Protein AF-A0A920UC23-F1 (afdb_monomer_lite)

Radius of gyration: 20.12 Å; chains: 1; bounding box: 48×34×55 Å

Structure (mmCIF, N/CA/C/O backbone):
data_AF-A0A920UC23-F1
#
_entry.id   AF-A0A920UC23-F1
#
loop_
_atom_site.group_PDB
_atom_site.id
_atom_site.type_symbol
_atom_site.label_atom_id
_atom_site.label_alt_id
_atom_site.label_comp_id
_atom_site.label_asym_id
_atom_site.label_entity_id
_atom_site.label_seq_id
_atom_site.pdbx_PDB_ins_code
_atom_site.Cartn_x
_atom_site.Cartn_y
_atom_site.Cartn_z
_atom_site.occupancy
_atom_site.B_iso_or_equiv
_atom_site.auth_seq_id
_atom_site.auth_comp_id
_atom_site.auth_asym_id
_atom_site.auth_atom_id
_atom_site.pdbx_PDB_model_num
ATOM 1 N N . MET A 1 1 ? 2.168 12.197 15.116 1.00 86.19 1 MET A N 1
ATOM 2 C CA . MET A 1 1 ? 1.488 11.265 16.042 1.00 86.19 1 MET A CA 1
ATOM 3 C C . MET A 1 1 ? 2.502 10.877 17.086 1.00 86.19 1 MET A C 1
ATOM 5 O O . MET A 1 1 ? 3.643 10.645 16.710 1.00 86.19 1 MET A O 1
ATOM 9 N N . GLU A 1 2 ? 2.104 10.793 18.349 1.00 92.12 2 GLU A N 1
ATOM 10 C CA . GLU A 1 2 ? 2.997 10.265 19.383 1.00 92.12 2 GLU A CA 1
ATOM 11 C C . GLU A 1 2 ? 3.324 8.783 19.116 1.00 92.12 2 GLU A C 1
ATOM 13 O O . GLU A 1 2 ? 2.508 8.087 18.497 1.00 92.12 2 GLU A O 1
ATOM 18 N N . PRO A 1 3 ? 4.466 8.253 19.597 1.00 92.38 3 PRO A N 1
ATOM 19 C CA . PRO A 1 3 ? 4.867 6.867 19.344 1.00 92.38 3 PRO A CA 1
ATOM 20 C C . PRO A 1 3 ? 3.781 5.834 19.681 1.00 92.38 3 PRO A C 1
ATOM 22 O O . PRO A 1 3 ? 3.501 4.956 18.867 1.00 92.38 3 PRO A O 1
ATOM 25 N N . ALA A 1 4 ? 3.101 5.999 20.820 1.00 94.94 4 ALA A N 1
ATOM 26 C CA . ALA A 1 4 ? 2.008 5.119 21.239 1.00 94.94 4 ALA A CA 1
ATOM 27 C C . ALA A 1 4 ? 0.785 5.193 20.302 1.00 94.94 4 ALA A C 1
ATOM 29 O O . ALA A 1 4 ? 0.153 4.181 20.011 1.00 94.94 4 ALA A O 1
ATOM 30 N N . GLN A 1 5 ? 0.460 6.381 19.777 1.00 92.44 5 GLN A N 1
ATOM 31 C CA . GLN A 1 5 ? -0.635 6.537 18.812 1.00 92.44 5 GLN A CA 1
ATOM 32 C C . GLN A 1 5 ? -0.306 5.856 17.485 1.00 92.44 5 GLN A C 1
ATOM 34 O O . GLN A 1 5 ? -1.178 5.245 16.873 1.00 92.44 5 GLN A O 1
ATOM 39 N N . ARG A 1 6 ? 0.954 5.942 17.046 1.00 91.81 6 ARG A N 1
ATOM 40 C CA . ARG A 1 6 ? 1.425 5.280 15.827 1.00 91.81 6 ARG A CA 1
ATOM 41 C C . ARG A 1 6 ? 1.367 3.761 15.959 1.00 91.81 6 ARG A C 1
ATOM 43 O O . ARG A 1 6 ? 0.920 3.100 15.028 1.00 91.81 6 ARG A O 1
ATOM 50 N N . GLU A 1 7 ? 1.790 3.216 17.095 1.00 93.06 7 GLU A N 1
ATOM 51 C CA . GLU A 1 7 ? 1.714 1.777 17.360 1.00 93.06 7 GLU A CA 1
ATOM 52 C C . GLU A 1 7 ? 0.267 1.274 17.283 1.00 93.06 7 GLU A C 1
ATOM 54 O O . GLU A 1 7 ? -0.020 0.324 16.554 1.00 93.06 7 GLU A O 1
ATOM 59 N N . LEU A 1 8 ? -0.664 1.974 17.938 1.00 94.25 8 LEU A N 1
ATOM 60 C CA . LEU A 1 8 ? -2.089 1.651 17.869 1.00 94.25 8 LEU A CA 1
ATOM 61 C C . LEU A 1 8 ? -2.647 1.795 16.449 1.00 94.25 8 LEU A C 1
ATOM 63 O O . LEU A 1 8 ? -3.381 0.925 15.992 1.00 94.25 8 LEU A O 1
ATOM 67 N N . ALA A 1 9 ? -2.281 2.849 15.721 1.00 92.50 9 ALA A N 1
ATOM 68 C CA . ALA A 1 9 ? -2.722 3.044 14.342 1.00 92.50 9 ALA A CA 1
ATOM 69 C C . ALA A 1 9 ? -2.266 1.897 13.422 1.00 92.50 9 ALA A C 1
ATOM 71 O O . ALA A 1 9 ? -3.051 1.384 12.623 1.00 92.50 9 ALA A O 1
ATOM 72 N N . MET A 1 10 ? -1.022 1.441 13.585 1.00 93.06 10 MET A N 1
ATOM 73 C CA . MET A 1 10 ? -0.494 0.283 12.865 1.00 93.06 10 MET A CA 1
ATOM 74 C C . MET A 1 10 ? -1.172 -1.023 13.295 1.00 93.06 10 MET A C 1
ATOM 76 O O . MET A 1 10 ? -1.447 -1.863 12.442 1.00 93.06 10 MET A O 1
ATOM 80 N N . ALA A 1 11 ? -1.520 -1.179 14.575 1.00 93.88 11 ALA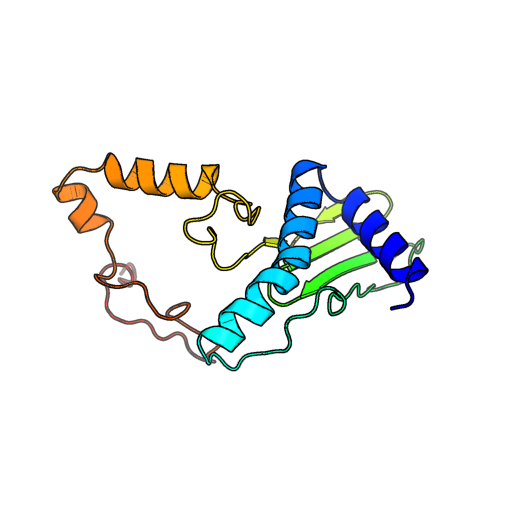 A N 1
ATOM 81 C CA . ALA A 1 11 ? -2.284 -2.330 15.056 1.00 93.88 11 ALA A CA 1
ATOM 82 C C . ALA A 1 11 ? -3.700 -2.384 14.456 1.00 93.88 11 ALA A C 1
ATOM 84 O O . ALA A 1 11 ? -4.170 -3.454 14.072 1.00 93.88 11 ALA A O 1
ATOM 85 N N . VAL A 1 12 ? -4.367 -1.235 14.310 1.00 90.94 12 VAL A N 1
ATOM 86 C CA . VAL A 1 12 ? -5.667 -1.168 13.627 1.00 90.94 12 VAL A CA 1
ATOM 87 C C . VAL A 1 12 ? -5.520 -1.474 12.133 1.00 90.94 12 VAL A C 1
ATOM 89 O O . VAL A 1 12 ? -6.357 -2.162 11.557 1.00 90.94 12 VAL A O 1
ATOM 92 N N . LEU A 1 13 ? -4.442 -1.021 11.487 1.00 91.12 13 LEU A N 1
ATOM 93 C CA . LEU A 1 13 ? -4.166 -1.397 10.100 1.00 91.12 13 LEU A CA 1
ATOM 94 C C . LEU A 1 13 ? -3.958 -2.912 9.958 1.00 91.12 13 LEU A C 1
ATOM 96 O O . LEU A 1 13 ? -4.484 -3.516 9.026 1.00 91.12 13 LEU A O 1
ATOM 100 N N . ALA A 1 14 ? -3.219 -3.521 10.888 1.00 93.56 14 ALA A N 1
ATOM 101 C CA . ALA A 1 14 ? -2.964 -4.956 10.911 1.00 93.56 14 ALA A CA 1
ATOM 102 C C . ALA A 1 14 ? -4.250 -5.773 11.092 1.00 93.56 14 ALA A C 1
ATOM 104 O O . ALA A 1 14 ? -4.399 -6.804 10.449 1.00 93.56 14 ALA A O 1
ATOM 105 N N . SER A 1 15 ? -5.207 -5.310 11.904 1.00 91.75 15 SER A N 1
ATOM 106 C CA . SER A 1 15 ? -6.453 -6.053 12.146 1.00 91.75 15 SER A CA 1
ATOM 107 C C . SER A 1 15 ? -7.365 -6.147 10.918 1.00 91.75 15 SER A C 1
ATOM 109 O O . SER A 1 15 ? -8.158 -7.081 10.811 1.00 91.75 15 SER A O 1
ATOM 111 N N . GLY A 1 16 ? -7.248 -5.202 9.982 1.00 89.31 16 GLY A N 1
ATOM 112 C CA . GLY A 1 16 ? -7.988 -5.203 8.720 1.00 89.31 16 GLY A CA 1
ATOM 113 C C . GLY A 1 16 ? -7.251 -5.859 7.547 1.00 89.31 16 GLY A C 1
ATOM 114 O O . GLY A 1 16 ? -7.789 -5.906 6.442 1.00 89.31 16 GLY A O 1
ATOM 115 N N . LEU A 1 17 ? -6.020 -6.334 7.745 1.00 91.25 17 LEU A N 1
ATOM 116 C CA . LEU A 1 17 ? -5.156 -6.862 6.692 1.00 91.25 17 LEU A CA 1
ATOM 117 C C . LEU A 1 17 ? -4.721 -8.297 6.998 1.00 91.25 17 LEU A C 1
ATOM 119 O O . LEU A 1 17 ? -4.601 -8.711 8.141 1.00 91.25 17 LEU A O 1
ATOM 123 N N . THR A 1 18 ? -4.415 -9.061 5.951 1.00 92.75 18 THR A N 1
ATOM 124 C CA . THR A 1 18 ? -3.631 -10.296 6.119 1.00 92.75 18 THR A CA 1
ATOM 125 C C . THR A 1 18 ? -2.189 -9.951 6.493 1.00 92.75 18 THR A C 1
ATOM 127 O O . THR A 1 18 ? -1.697 -8.895 6.078 1.00 92.75 18 THR A O 1
ATOM 130 N N . ASP A 1 19 ? -1.474 -10.871 7.146 1.00 92.88 19 ASP A N 1
ATOM 131 C CA . ASP A 1 19 ? -0.044 -10.720 7.465 1.00 92.88 19 ASP A CA 1
ATOM 132 C C . ASP A 1 19 ? 0.774 -10.300 6.239 1.00 92.88 19 ASP A C 1
ATOM 134 O O . ASP A 1 19 ? 1.577 -9.369 6.292 1.00 92.88 19 ASP A O 1
ATOM 138 N N . LYS A 1 20 ? 0.501 -10.927 5.086 1.00 89.19 20 LYS A N 1
ATOM 139 C CA . LYS A 1 20 ? 1.164 -10.606 3.817 1.00 89.19 20 LYS A CA 1
ATOM 140 C C . LYS A 1 20 ? 0.939 -9.148 3.415 1.00 89.19 20 LYS A C 1
ATOM 142 O O . LYS A 1 20 ? 1.897 -8.450 3.097 1.00 89.19 20 LYS A O 1
ATOM 147 N N . SER A 1 21 ? -0.309 -8.683 3.418 1.00 88.69 21 SER A N 1
ATOM 148 C CA . SER A 1 21 ? -0.639 -7.302 3.036 1.00 88.69 21 SER A CA 1
ATOM 149 C C . SER A 1 21 ? -0.160 -6.268 4.056 1.00 88.69 21 SER A C 1
ATOM 151 O O . SER A 1 21 ? 0.214 -5.164 3.666 1.00 88.69 21 SER A O 1
ATOM 153 N N . TYR A 1 22 ? -0.136 -6.615 5.342 1.00 92.75 22 TYR A N 1
ATOM 154 C CA . TYR A 1 22 ? 0.373 -5.737 6.390 1.00 92.75 22 TYR A CA 1
ATOM 155 C C . TYR A 1 22 ? 1.892 -5.561 6.286 1.00 92.75 22 TYR A C 1
ATOM 157 O O . TYR A 1 22 ? 2.386 -4.434 6.277 1.00 92.75 22 TYR A O 1
ATOM 165 N N . GLU A 1 23 ? 2.635 -6.653 6.089 1.00 90.31 23 GLU A N 1
ATOM 166 C CA . GLU A 1 23 ? 4.077 -6.587 5.838 1.00 90.31 23 GLU A CA 1
ATOM 167 C C . GLU A 1 23 ? 4.400 -5.838 4.539 1.00 90.31 23 GLU A C 1
ATOM 169 O O . GLU A 1 23 ? 5.370 -5.083 4.483 1.00 90.31 23 GLU A O 1
ATOM 174 N N . GLN A 1 24 ? 3.565 -5.966 3.501 1.00 86.75 24 GLN A N 1
ATOM 175 C CA . GLN A 1 24 ? 3.697 -5.140 2.298 1.00 86.75 24 GLN A CA 1
ATOM 176 C C . GLN A 1 24 ? 3.522 -3.646 2.601 1.00 86.75 24 GLN A C 1
ATOM 178 O O . GLN A 1 24 ? 4.350 -2.851 2.158 1.00 86.75 24 GLN A O 1
ATOM 183 N N . ALA A 1 25 ? 2.500 -3.261 3.371 1.00 89.94 25 ALA A N 1
ATOM 184 C CA . ALA A 1 25 ? 2.285 -1.869 3.763 1.00 89.94 25 ALA A CA 1
ATOM 185 C C . ALA A 1 25 ? 3.473 -1.312 4.565 1.00 89.94 25 ALA A C 1
ATOM 187 O O . ALA A 1 25 ? 3.976 -0.237 4.240 1.00 89.94 25 ALA A O 1
ATOM 188 N N . LYS A 1 26 ? 3.974 -2.064 5.556 1.00 90.12 26 LYS A N 1
ATOM 189 C CA . LYS A 1 26 ? 5.158 -1.688 6.345 1.00 90.12 26 LYS A CA 1
ATOM 190 C C . LYS A 1 26 ? 6.387 -1.484 5.475 1.00 90.12 26 LYS A C 1
ATOM 192 O O . LYS A 1 26 ? 7.027 -0.447 5.573 1.00 90.12 26 LYS A O 1
ATOM 197 N N . ARG A 1 27 ? 6.675 -2.426 4.575 1.00 87.00 27 ARG A N 1
ATOM 198 C CA . ARG A 1 27 ? 7.818 -2.310 3.662 1.00 87.00 27 ARG A CA 1
ATOM 199 C C . ARG A 1 27 ? 7.718 -1.080 2.771 1.00 87.00 27 ARG A C 1
ATOM 201 O O . ARG A 1 27 ? 8.738 -0.467 2.504 1.00 87.00 27 ARG A O 1
ATOM 208 N N . ILE A 1 28 ? 6.518 -0.712 2.315 1.00 86.56 28 ILE A N 1
ATOM 209 C CA . ILE A 1 28 ? 6.303 0.508 1.521 1.00 86.56 28 ILE A CA 1
ATOM 210 C C . ILE A 1 28 ? 6.566 1.760 2.362 1.00 86.56 28 ILE A C 1
ATOM 212 O O . ILE A 1 28 ? 7.246 2.665 1.889 1.00 86.56 28 ILE A O 1
ATOM 216 N N . ILE A 1 29 ? 6.079 1.791 3.606 1.00 89.44 29 ILE A N 1
ATOM 217 C CA . ILE A 1 29 ? 6.352 2.881 4.552 1.00 89.44 29 ILE A CA 1
ATOM 218 C C . ILE A 1 29 ? 7.858 2.997 4.811 1.00 89.44 29 ILE A C 1
ATOM 220 O O . ILE A 1 29 ? 8.420 4.078 4.701 1.00 89.44 29 ILE A O 1
ATOM 224 N N . GLU A 1 30 ? 8.532 1.888 5.112 1.00 88.19 30 GLU A N 1
ATOM 225 C CA . GLU A 1 30 ? 9.977 1.843 5.369 1.00 88.19 30 GLU A CA 1
ATOM 226 C C . GLU A 1 30 ? 10.804 2.233 4.138 1.00 88.19 30 GLU A C 1
ATOM 228 O O . GLU A 1 30 ? 11.908 2.765 4.273 1.00 88.19 30 GLU A O 1
ATOM 233 N N . HIS A 1 31 ? 10.267 2.017 2.935 1.00 85.00 31 HIS A N 1
ATOM 234 C CA . HIS A 1 31 ? 10.943 2.322 1.680 1.00 85.00 31 HIS A CA 1
ATOM 235 C C . HIS A 1 31 ? 11.238 3.817 1.502 1.00 85.00 31 HIS A C 1
ATOM 237 O O . HIS A 1 31 ? 12.191 4.167 0.810 1.00 85.00 31 HIS A O 1
ATOM 243 N N . GLU A 1 32 ? 10.507 4.705 2.181 1.00 86.38 32 GLU A N 1
ATOM 244 C CA . GLU A 1 32 ? 10.795 6.147 2.192 1.00 86.38 32 GLU A CA 1
ATOM 245 C C . GLU A 1 32 ? 12.238 6.442 2.646 1.00 86.38 32 GLU A C 1
ATOM 247 O O . GLU A 1 32 ? 12.878 7.345 2.106 1.00 86.38 32 GLU A O 1
ATOM 252 N N . ASN A 1 33 ? 12.785 5.640 3.575 1.00 86.75 33 ASN A N 1
ATOM 253 C CA . ASN A 1 33 ? 14.163 5.775 4.069 1.00 86.75 33 ASN A CA 1
ATOM 254 C C . ASN A 1 33 ? 15.220 5.400 3.023 1.00 86.75 33 ASN A C 1
ATOM 256 O O . ASN A 1 33 ? 16.374 5.803 3.143 1.00 86.75 33 ASN A O 1
ATOM 260 N N . VAL A 1 34 ? 14.837 4.618 2.013 1.00 83.50 34 VAL A N 1
ATOM 261 C CA . VAL A 1 34 ? 15.704 4.251 0.889 1.00 83.50 34 VAL A CA 1
ATOM 262 C C . VAL A 1 34 ? 15.578 5.287 -0.226 1.00 83.50 34 VAL A C 1
ATOM 264 O O . VAL A 1 34 ? 16.581 5.721 -0.785 1.00 83.50 34 VAL A O 1
ATOM 267 N N . LEU A 1 35 ? 14.355 5.731 -0.520 1.00 81.06 35 LEU A N 1
ATOM 268 C CA . LEU A 1 35 ? 14.087 6.671 -1.609 1.00 81.06 35 LEU A CA 1
ATOM 269 C C . LEU A 1 35 ? 14.573 8.081 -1.340 1.00 81.06 35 LEU A C 1
ATOM 271 O O . LEU A 1 35 ? 15.132 8.688 -2.243 1.00 81.06 35 LEU A O 1
ATOM 275 N N . GLY A 1 36 ? 14.407 8.592 -0.118 1.00 85.56 36 GLY A N 1
ATOM 276 C CA . GLY A 1 36 ? 14.858 9.941 0.231 1.00 85.56 36 GLY A CA 1
ATOM 277 C C . GLY A 1 36 ? 16.323 10.199 -0.131 1.00 85.56 36 GLY A C 1
ATOM 278 O O . GLY A 1 36 ? 16.601 11.155 -0.858 1.00 85.56 36 GLY A O 1
ATOM 279 N N . PRO A 1 37 ? 17.266 9.354 0.322 1.00 85.81 37 PRO A N 1
ATOM 280 C CA . PRO A 1 37 ? 18.669 9.465 -0.064 1.00 85.81 37 PRO A CA 1
ATOM 281 C C . PRO A 1 37 ? 18.905 9.292 -1.570 1.00 85.81 37 PRO A C 1
ATOM 283 O O . PRO A 1 37 ? 19.590 10.122 -2.163 1.00 85.81 37 PRO A O 1
ATOM 286 N N . LEU A 1 38 ? 18.308 8.271 -2.197 1.00 83.81 38 LEU A N 1
ATOM 287 C CA . LEU A 1 38 ? 18.509 7.983 -3.624 1.00 83.81 38 LEU A CA 1
ATOM 288 C C . LEU A 1 38 ? 18.028 9.126 -4.529 1.00 83.81 38 LEU A C 1
ATOM 290 O O . LEU A 1 38 ? 18.729 9.521 -5.456 1.00 83.81 38 LEU A O 1
ATOM 294 N N . GLU A 1 39 ? 16.851 9.686 -4.257 1.00 85.69 39 GLU A N 1
ATOM 295 C CA . GLU A 1 39 ? 16.310 10.822 -5.008 1.00 85.69 39 GLU A CA 1
ATOM 296 C C . GLU A 1 39 ? 17.183 12.065 -4.830 1.00 85.69 39 GLU A C 1
ATOM 298 O O . GLU A 1 39 ? 17.471 12.764 -5.802 1.00 85.69 39 GLU A O 1
ATOM 303 N N . LYS A 1 40 ? 17.678 12.303 -3.610 1.00 87.25 40 LYS A N 1
ATOM 304 C CA . LYS A 1 40 ? 18.598 13.407 -3.323 1.00 87.25 40 LYS A CA 1
ATOM 305 C C . LYS A 1 40 ? 19.920 13.265 -4.080 1.00 87.25 40 LYS A C 1
ATOM 307 O O . LYS A 1 40 ? 20.406 14.255 -4.622 1.00 87.25 40 LYS A O 1
ATOM 312 N N . GLU A 1 41 ? 20.489 12.062 -4.143 1.00 87.19 41 GLU A N 1
ATOM 313 C CA . GLU A 1 41 ? 21.695 11.766 -4.933 1.00 87.19 41 GLU A CA 1
ATOM 314 C C . GLU A 1 41 ? 21.472 11.993 -6.433 1.00 87.19 41 GLU A C 1
ATOM 316 O O . GLU A 1 41 ? 22.358 12.488 -7.128 1.00 87.19 41 GLU A O 1
ATOM 321 N N . GLN A 1 42 ? 20.271 11.688 -6.926 1.00 86.38 42 GLN A N 1
ATOM 322 C CA . GLN A 1 42 ? 19.871 11.907 -8.318 1.00 86.38 42 GLN A CA 1
ATOM 323 C C . GLN A 1 42 ? 19.461 13.361 -8.617 1.00 86.38 42 GLN A C 1
ATOM 325 O O . GLN A 1 42 ? 19.108 13.675 -9.753 1.00 86.38 42 GLN A O 1
ATOM 330 N N . GLY A 1 43 ? 19.496 14.257 -7.623 1.00 88.06 43 GLY A N 1
ATOM 331 C CA . GLY A 1 43 ? 19.068 15.652 -7.770 1.00 88.06 43 GLY A CA 1
ATOM 332 C C . GLY A 1 43 ? 17.557 15.820 -7.977 1.00 88.06 43 GLY A C 1
ATOM 333 O O . GLY A 1 43 ? 17.109 16.877 -8.423 1.00 88.06 43 GLY A O 1
ATOM 334 N N . ILE A 1 44 ? 16.761 14.797 -7.663 1.00 85.19 44 ILE A N 1
ATOM 335 C CA . ILE A 1 44 ? 15.305 14.819 -7.785 1.00 85.19 44 ILE A CA 1
ATOM 336 C C . ILE A 1 44 ? 14.733 15.565 -6.580 1.00 85.19 44 ILE A C 1
ATOM 338 O O . ILE A 1 44 ? 14.880 15.145 -5.434 1.00 85.19 44 ILE A O 1
ATOM 342 N N . THR A 1 45 ? 14.055 16.683 -6.841 1.00 82.62 45 THR A N 1
ATOM 343 C CA . THR A 1 45 ? 13.317 17.422 -5.809 1.00 82.62 45 THR A CA 1
ATOM 344 C C . THR A 1 45 ? 11.839 17.062 -5.884 1.00 82.62 45 THR A C 1
ATOM 346 O O . THR A 1 45 ? 11.174 17.344 -6.877 1.00 82.62 45 THR A O 1
ATOM 349 N N . THR A 1 46 ? 11.329 16.446 -4.824 1.00 81.12 46 THR A N 1
ATOM 350 C CA . THR A 1 46 ? 9.939 15.988 -4.694 1.00 81.12 46 THR A CA 1
ATOM 351 C C . THR A 1 46 ? 9.417 16.306 -3.280 1.00 81.12 46 THR A C 1
ATOM 353 O O . THR A 1 46 ? 10.028 17.087 -2.547 1.00 81.12 46 THR A O 1
ATOM 356 N N . PHE A 1 47 ? 8.255 15.777 -2.897 1.00 84.06 47 PHE A N 1
ATOM 357 C CA . PHE A 1 47 ? 7.725 15.865 -1.539 1.00 84.06 47 PHE A CA 1
ATOM 358 C C . PHE A 1 47 ? 8.686 15.240 -0.511 1.00 84.06 47 PHE A C 1
ATOM 360 O O . PHE A 1 47 ? 9.540 14.417 -0.830 1.00 84.06 47 PHE A O 1
ATOM 367 N N . VAL A 1 48 ? 8.514 15.608 0.760 1.00 87.56 48 VAL A N 1
ATOM 368 C CA . VAL A 1 48 ? 9.348 15.095 1.855 1.00 87.56 48 VAL A CA 1
ATOM 369 C C . VAL A 1 48 ? 9.165 13.584 2.005 1.00 87.56 48 VAL A C 1
ATOM 371 O O . VAL A 1 48 ? 8.052 13.106 2.228 1.00 87.56 48 VAL A O 1
ATOM 374 N N . ARG A 1 49 ? 10.259 12.831 1.918 1.00 88.00 49 ARG A N 1
ATOM 375 C CA . ARG A 1 49 ? 10.310 11.392 2.197 1.00 88.00 49 ARG A CA 1
ATOM 376 C C . ARG A 1 49 ? 10.441 11.181 3.701 1.00 88.00 49 ARG A C 1
ATOM 378 O O . ARG A 1 49 ? 11.421 11.613 4.294 1.00 88.00 49 ARG A O 1
ATOM 385 N N . ASP A 1 50 ? 9.423 10.581 4.312 1.00 89.31 50 ASP A N 1
ATOM 386 C CA . ASP A 1 50 ? 9.347 10.393 5.764 1.00 89.31 50 ASP A CA 1
ATOM 387 C C . ASP A 1 50 ? 8.358 9.270 6.109 1.00 89.31 50 ASP A C 1
ATOM 389 O O . ASP A 1 50 ? 7.200 9.279 5.675 1.00 89.31 50 ASP A O 1
ATOM 393 N N . THR A 1 51 ? 8.826 8.310 6.902 1.00 89.56 51 THR A N 1
ATOM 394 C CA . THR A 1 51 ? 8.033 7.181 7.405 1.00 89.56 51 THR A CA 1
ATOM 395 C C . THR A 1 51 ? 6.950 7.597 8.403 1.00 89.56 51 THR A C 1
ATOM 397 O O . THR A 1 51 ? 5.967 6.881 8.582 1.00 89.56 51 THR A O 1
ATOM 400 N N . GLU A 1 52 ? 7.085 8.760 9.042 1.00 90.69 52 GLU A N 1
ATOM 401 C CA . GLU A 1 52 ? 6.152 9.248 10.060 1.00 90.69 52 GLU A CA 1
ATOM 402 C C . GLU A 1 52 ? 5.004 10.075 9.479 1.00 90.69 52 GLU A C 1
ATOM 404 O O . GLU A 1 52 ? 4.006 10.321 10.159 1.00 90.69 52 GLU A O 1
ATOM 409 N N . LEU A 1 53 ? 5.087 10.457 8.203 1.00 90.94 53 LEU A N 1
ATOM 410 C CA . LEU A 1 53 ? 4.066 11.270 7.544 1.00 90.94 53 LEU A CA 1
ATOM 411 C C . LEU A 1 53 ? 2.841 10.467 7.070 1.00 90.94 53 LEU A C 1
ATOM 413 O O . LEU A 1 53 ? 2.104 10.945 6.217 1.00 90.94 53 LEU A O 1
ATOM 417 N N . TYR A 1 54 ? 2.588 9.266 7.593 1.00 90.25 54 TYR A N 1
ATOM 418 C CA . TYR A 1 54 ? 1.390 8.476 7.283 1.00 90.25 54 TYR A CA 1
ATOM 419 C C . TYR A 1 54 ? 0.222 8.868 8.194 1.00 90.25 54 TYR A C 1
ATOM 421 O O . TYR A 1 54 ? 0.385 9.014 9.402 1.00 90.25 54 TYR A O 1
ATOM 429 N N . TYR A 1 55 ? -0.974 9.028 7.623 1.00 91.94 55 TYR A N 1
ATOM 430 C CA . TYR A 1 55 ? -2.139 9.558 8.337 1.00 91.94 55 TYR A CA 1
ATOM 431 C C . TYR A 1 55 ? -3.231 8.511 8.510 1.00 91.94 55 TYR A C 1
ATOM 433 O O . TYR A 1 55 ? -3.565 7.802 7.558 1.00 91.94 55 TYR A O 1
ATOM 441 N N . PHE A 1 56 ? -3.844 8.507 9.697 1.00 92.81 56 PHE A N 1
ATOM 442 C CA . PHE A 1 56 ? -4.920 7.588 10.062 1.00 92.81 56 PHE A CA 1
ATOM 443 C C . PHE A 1 56 ? -6.211 8.316 10.452 1.00 92.81 56 PHE A C 1
ATOM 445 O O . PHE A 1 56 ? -6.547 8.399 11.633 1.00 92.81 56 PHE A O 1
ATOM 452 N N . PRO A 1 57 ? -6.920 8.928 9.491 1.00 92.69 57 PRO A N 1
ATOM 453 C CA . PRO A 1 57 ? -8.182 9.591 9.775 1.00 92.69 57 PRO A CA 1
ATOM 454 C C . PRO A 1 57 ? -9.272 8.574 10.120 1.00 92.69 57 PRO A C 1
ATOM 456 O O . PRO A 1 57 ? -9.412 7.535 9.468 1.00 92.69 57 PRO A O 1
ATOM 459 N N . VAL A 1 58 ? -10.074 8.941 11.112 1.00 92.81 58 VAL A N 1
ATOM 460 C CA . VAL A 1 58 ? -11.278 8.231 11.538 1.00 92.81 58 VAL A CA 1
ATOM 461 C C . VAL A 1 58 ? -12.482 9.094 11.172 1.00 92.81 58 VAL A C 1
ATOM 463 O O . VAL A 1 58 ? -12.484 10.300 11.414 1.00 92.81 58 VAL A O 1
ATOM 466 N N . PHE A 1 59 ? -13.494 8.485 10.564 1.00 94.00 59 PHE A N 1
ATOM 467 C CA . PHE A 1 59 ? -14.718 9.136 10.119 1.00 94.00 59 PHE A CA 1
ATOM 468 C C . PHE A 1 59 ? -15.908 8.532 10.857 1.00 94.00 59 PHE A C 1
ATOM 470 O O . PHE A 1 59 ? -16.243 7.369 10.646 1.00 94.00 59 PHE A O 1
ATOM 477 N N . GLY A 1 60 ? -16.562 9.336 11.689 1.00 93.38 60 GLY A N 1
ATOM 478 C CA . GLY A 1 60 ? -17.631 8.870 12.569 1.00 93.38 60 GLY A CA 1
ATOM 479 C C . GLY A 1 60 ? -17.117 8.502 13.959 1.00 93.38 60 GLY A C 1
ATOM 480 O O . GLY A 1 60 ? -15.966 8.767 14.297 1.00 93.38 60 GLY A O 1
ATOM 481 N N . GLU A 1 61 ? -18.003 7.915 14.758 1.00 93.25 61 GLU A N 1
ATOM 482 C CA . GLU A 1 61 ? -17.750 7.607 16.166 1.00 93.25 61 GLU A CA 1
ATOM 483 C C . GLU A 1 61 ? -17.445 6.110 16.341 1.00 93.25 61 GLU A C 1
ATOM 485 O O . GLU A 1 61 ? -18.322 5.277 16.070 1.00 93.25 61 GLU A O 1
ATOM 490 N N . PRO A 1 62 ? -16.237 5.730 16.795 1.00 89.94 62 PRO A N 1
ATOM 491 C CA . PRO A 1 62 ? -15.928 4.345 17.135 1.00 89.94 62 PRO A CA 1
ATOM 492 C C . PRO A 1 62 ? -16.902 3.785 18.181 1.00 89.94 62 PRO A C 1
ATOM 494 O O . PRO A 1 62 ? -17.173 4.416 19.196 1.00 89.94 62 PRO A O 1
ATOM 497 N N . GLY A 1 63 ? -17.441 2.588 17.942 1.00 86.56 63 GLY A N 1
ATOM 498 C CA . GLY A 1 63 ? -18.427 1.965 18.839 1.00 86.56 63 GLY A CA 1
ATOM 499 C C . GLY A 1 63 ? -19.848 2.543 18.743 1.00 86.56 63 GLY A C 1
ATOM 500 O O . GLY A 1 63 ? -20.747 2.075 19.442 1.00 86.56 63 GLY A O 1
ATOM 501 N N . GLY A 1 64 ? -20.080 3.528 17.870 1.00 90.69 64 GLY A N 1
ATOM 502 C CA . GLY A 1 64 ? -21.413 4.037 17.565 1.00 90.69 64 GLY A CA 1
ATOM 503 C C . GLY A 1 64 ? -22.266 3.065 16.736 1.00 90.69 64 GLY A C 1
ATOM 504 O O . GLY A 1 64 ? -21.802 2.045 16.232 1.00 90.69 64 GLY A O 1
ATOM 505 N N . LYS A 1 65 ? -23.551 3.405 16.559 1.00 92.69 65 LYS A N 1
ATOM 506 C CA . LYS A 1 65 ? -24.483 2.646 15.695 1.00 92.69 65 LYS A CA 1
ATOM 507 C C . LYS A 1 65 ? -24.352 2.991 14.204 1.00 92.69 65 LYS A C 1
ATOM 509 O O . LYS A 1 65 ? -24.844 2.245 13.359 1.00 92.69 65 LYS A O 1
ATOM 514 N N . ALA A 1 66 ? -23.758 4.144 13.895 1.00 95.00 66 ALA A N 1
ATOM 515 C CA . ALA A 1 66 ? -23.531 4.601 12.528 1.00 95.00 66 ALA A CA 1
ATOM 516 C C . ALA A 1 66 ? -22.296 3.911 11.915 1.00 95.00 66 ALA A C 1
ATOM 518 O O . ALA A 1 66 ? -21.433 3.447 12.662 1.00 95.00 66 ALA A O 1
ATOM 519 N N . PRO A 1 67 ? -22.182 3.847 10.576 1.00 94.81 67 PRO A N 1
ATOM 520 C CA . PRO A 1 67 ? -20.976 3.350 9.926 1.00 94.81 67 PRO A CA 1
ATOM 521 C C . PRO A 1 67 ? -19.728 4.151 10.318 1.00 94.81 67 PRO A C 1
ATOM 523 O O . PRO A 1 67 ? -19.776 5.376 10.436 1.00 94.81 67 PRO A O 1
ATOM 526 N N . LEU A 1 68 ? -18.611 3.444 10.471 1.00 95.12 68 LEU A N 1
ATOM 527 C CA . LEU A 1 68 ? -17.293 3.990 10.773 1.00 95.12 68 LEU A CA 1
ATOM 528 C C . LEU A 1 68 ? -16.415 3.904 9.522 1.00 95.12 68 LEU A C 1
ATOM 530 O O . LEU A 1 68 ? -16.322 2.857 8.881 1.00 95.12 68 LEU A O 1
ATOM 534 N N . GLY A 1 69 ? -15.754 5.002 9.182 1.00 94.50 69 GLY A N 1
ATOM 535 C CA . GLY A 1 69 ? -14.678 5.023 8.203 1.00 94.50 69 GLY A CA 1
ATOM 536 C C . GLY A 1 69 ? -13.328 5.081 8.902 1.00 94.50 69 GLY A C 1
ATOM 537 O O . GLY A 1 69 ? -13.145 5.831 9.857 1.00 94.50 69 GLY A O 1
ATOM 538 N N . LEU A 1 70 ? -12.360 4.330 8.403 1.00 93.56 70 LEU A N 1
ATOM 539 C CA . LEU A 1 70 ? -10.970 4.438 8.823 1.00 93.56 70 LEU A CA 1
ATOM 540 C C . LEU A 1 70 ? -10.094 4.410 7.584 1.00 93.56 70 LEU A C 1
ATOM 542 O O . LEU A 1 70 ? -10.310 3.588 6.701 1.00 93.56 70 LEU A O 1
ATOM 546 N N . SER A 1 71 ? -9.082 5.265 7.505 1.00 92.69 71 SER A N 1
ATOM 547 C CA . SER A 1 71 ? -8.080 5.152 6.442 1.00 92.69 71 SER A CA 1
ATOM 548 C C . SER A 1 71 ? -6.675 5.072 6.997 1.00 92.69 71 SER A C 1
ATOM 550 O O . SER A 1 71 ? -6.411 5.647 8.038 1.00 92.69 71 SER A O 1
ATOM 552 N N . GLY A 1 72 ? -5.772 4.418 6.276 1.00 91.31 72 GLY A N 1
ATOM 553 C CA . GLY A 1 72 ? -4.328 4.591 6.409 1.00 91.31 72 GLY A CA 1
ATOM 554 C C . GLY A 1 72 ? -3.805 5.116 5.081 1.00 91.31 72 GLY A C 1
ATOM 555 O O . GLY A 1 72 ? -3.971 4.445 4.058 1.00 91.31 72 GLY A O 1
ATOM 556 N N . ARG A 1 73 ? -3.253 6.336 5.058 1.00 88.06 73 ARG A N 1
ATOM 557 C CA . ARG A 1 73 ? -2.887 6.980 3.789 1.00 88.06 73 ARG A CA 1
ATOM 558 C C . ARG A 1 73 ? -1.596 7.796 3.793 1.00 88.06 73 ARG A C 1
ATOM 560 O O . ARG A 1 73 ? -1.285 8.510 4.746 1.00 88.06 73 ARG A O 1
ATOM 567 N N . ARG A 1 74 ? -0.924 7.738 2.644 1.00 87.12 74 ARG A N 1
ATOM 568 C CA . ARG A 1 74 ? 0.158 8.589 2.126 1.00 87.12 74 ARG A CA 1
ATOM 569 C C . ARG A 1 74 ? 0.173 8.422 0.593 1.00 87.12 74 ARG A C 1
ATOM 571 O O . ARG A 1 74 ? -0.658 7.723 0.031 1.00 87.12 74 ARG A O 1
ATOM 578 N N . HIS A 1 75 ? 1.119 9.032 -0.104 1.00 84.12 75 HIS A N 1
ATOM 579 C CA . HIS A 1 75 ? 1.271 8.949 -1.550 1.00 84.12 75 HIS A CA 1
ATOM 580 C C . HIS A 1 75 ? 1.617 7.529 -2.071 1.00 84.12 75 HIS A C 1
ATOM 582 O O . HIS A 1 75 ? 1.354 7.264 -3.237 1.00 84.12 75 HIS A O 1
ATOM 588 N N . HIS A 1 76 ? 2.119 6.598 -1.241 1.00 86.06 76 HIS A N 1
ATOM 589 C CA . HIS A 1 76 ? 2.410 5.206 -1.651 1.00 86.06 76 HIS A CA 1
ATOM 590 C C . HIS A 1 76 ? 1.493 4.126 -1.046 1.00 86.06 76 HIS A C 1
ATOM 592 O O . HIS A 1 76 ? 1.508 2.979 -1.500 1.00 86.06 76 HIS A O 1
ATOM 598 N N . VAL A 1 77 ? 0.670 4.476 -0.054 1.00 88.62 77 VAL A N 1
ATOM 599 C CA . VAL A 1 77 ? -0.325 3.581 0.559 1.00 88.62 77 VAL A CA 1
ATOM 600 C C . VAL A 1 77 ? -1.642 4.324 0.653 1.00 88.62 77 VAL A C 1
ATOM 602 O O . VAL A 1 77 ? -1.688 5.413 1.214 1.00 88.62 77 VAL A O 1
ATOM 605 N N . SER A 1 78 ? -2.723 3.730 0.165 1.00 92.12 78 SER A N 1
ATOM 606 C CA . SER A 1 78 ? -4.074 4.227 0.412 1.00 92.12 78 SER A CA 1
ATOM 607 C C . SER A 1 78 ? -4.977 3.046 0.708 1.00 92.12 78 SER A C 1
ATOM 609 O O . SER A 1 78 ? -5.288 2.262 -0.184 1.00 92.12 78 SER A O 1
ATOM 611 N N . ILE A 1 79 ? -5.359 2.891 1.970 1.00 93.94 79 ILE A N 1
ATOM 612 C CA . ILE A 1 79 ? -6.321 1.884 2.411 1.00 93.94 79 ILE A CA 1
ATOM 613 C C . ILE A 1 79 ? -7.452 2.613 3.116 1.00 93.94 79 ILE A C 1
ATOM 615 O O . ILE A 1 79 ? -7.197 3.453 3.978 1.00 93.94 79 ILE A O 1
ATOM 619 N N . HIS A 1 80 ? -8.690 2.273 2.776 1.00 95.25 80 HIS A N 1
ATOM 620 C CA . HIS A 1 80 ? -9.878 2.768 3.454 1.00 95.25 80 HIS A CA 1
ATOM 621 C C . HIS A 1 80 ? -10.796 1.609 3.834 1.00 95.25 80 HIS A C 1
ATOM 623 O O . HIS A 1 80 ? -11.260 0.879 2.965 1.00 95.25 80 HIS A O 1
ATOM 629 N N . PHE A 1 81 ? -11.111 1.490 5.118 1.00 95.12 81 PHE A N 1
ATOM 630 C CA . PHE A 1 81 ? -12.105 0.579 5.662 1.00 95.12 81 PHE A CA 1
ATOM 631 C C . PHE A 1 81 ? -13.426 1.314 5.854 1.00 95.12 81 PHE A C 1
ATOM 633 O O . PHE A 1 81 ? -13.488 2.338 6.533 1.00 95.12 81 PHE A O 1
ATOM 640 N N . SER A 1 82 ? -14.489 0.762 5.284 1.00 95.31 82 SER A N 1
ATOM 641 C CA . SER A 1 82 ? -15.861 1.085 5.657 1.00 95.31 82 SER A CA 1
ATOM 642 C C . SER A 1 82 ? -16.362 -0.031 6.562 1.00 95.31 82 SER A C 1
ATOM 644 O O . SER A 1 82 ? -16.366 -1.194 6.159 1.00 95.31 82 SER A O 1
ATOM 646 N N . ILE A 1 83 ? -16.765 0.312 7.779 1.00 94.75 83 ILE A N 1
ATOM 647 C CA . ILE A 1 83 ? -17.160 -0.629 8.828 1.00 94.75 83 ILE A CA 1
ATOM 648 C C . ILE A 1 83 ? -18.598 -0.320 9.237 1.00 94.75 83 ILE A C 1
ATOM 650 O O . ILE A 1 83 ? -18.956 0.840 9.434 1.00 94.75 83 ILE A O 1
ATOM 654 N N . TRP A 1 84 ? -19.431 -1.347 9.382 1.00 94.62 84 TRP A N 1
ATOM 655 C CA . TRP A 1 84 ? -20.773 -1.207 9.942 1.00 94.62 84 TRP A CA 1
ATOM 656 C C . TRP A 1 84 ? -21.046 -2.336 10.934 1.00 94.62 84 TRP A C 1
ATOM 658 O O . TRP A 1 84 ? -21.035 -3.512 10.570 1.00 94.62 84 TRP A O 1
ATOM 668 N N . GLY A 1 85 ? -21.272 -1.965 12.198 1.00 90.44 85 GLY A N 1
ATOM 669 C CA . GLY A 1 85 ? -21.363 -2.929 13.290 1.00 90.44 85 GLY A CA 1
ATOM 670 C C . GLY A 1 85 ? -20.020 -3.626 13.499 1.00 90.44 85 GLY A C 1
ATOM 671 O O . GLY A 1 85 ? -18.999 -2.967 13.673 1.00 90.44 85 GLY A O 1
ATOM 672 N N . ASP A 1 86 ? -20.028 -4.954 13.449 1.00 89.56 86 ASP A N 1
ATOM 673 C CA . ASP A 1 86 ? -18.864 -5.830 13.615 1.00 89.56 86 ASP A CA 1
ATOM 674 C C . ASP A 1 86 ? -18.229 -6.266 12.281 1.00 89.56 86 ASP A C 1
ATOM 676 O O . ASP A 1 86 ? -17.389 -7.166 12.255 1.00 89.56 86 ASP A O 1
ATOM 680 N N . ARG A 1 87 ? -18.620 -5.647 11.156 1.00 90.88 87 ARG A N 1
ATOM 681 C CA . ARG A 1 87 ? -18.192 -6.067 9.814 1.00 90.88 87 ARG A CA 1
ATOM 682 C C . ARG A 1 87 ? -17.506 -4.959 9.041 1.00 90.88 87 ARG A C 1
ATOM 684 O O . ARG A 1 87 ? -17.999 -3.834 8.962 1.00 90.88 87 ARG A O 1
ATOM 691 N N . VAL A 1 88 ? -16.425 -5.325 8.359 1.00 92.69 88 VAL A N 1
ATOM 692 C CA . VAL A 1 88 ? -15.873 -4.540 7.253 1.00 92.69 88 VAL A CA 1
ATOM 693 C C . VAL A 1 88 ? -16.772 -4.757 6.035 1.00 92.69 88 VAL A C 1
ATOM 695 O O . VAL A 1 88 ? -16.867 -5.869 5.521 1.00 92.69 88 VAL A O 1
ATOM 698 N N . ILE A 1 89 ? -17.458 -3.705 5.594 1.00 94.38 89 ILE A N 1
ATOM 699 C CA . ILE A 1 89 ? -18.377 -3.746 4.445 1.00 94.38 89 ILE A CA 1
ATOM 700 C C . ILE A 1 89 ? -17.687 -3.382 3.126 1.00 94.38 89 ILE A C 1
ATOM 702 O O . ILE A 1 89 ? -18.158 -3.778 2.064 1.00 94.38 89 ILE A O 1
ATOM 706 N N . SER A 1 90 ? -16.580 -2.635 3.175 1.00 93.88 90 SER A N 1
ATOM 707 C CA . SER A 1 90 ? -15.750 -2.339 2.004 1.00 93.88 90 SER A CA 1
ATOM 708 C C . SER A 1 90 ? -14.320 -1.983 2.402 1.00 93.88 90 SER A C 1
ATOM 710 O O . SER A 1 90 ? -14.079 -1.444 3.484 1.00 93.88 90 SER A O 1
ATOM 712 N N . MET A 1 91 ? -13.387 -2.253 1.489 1.00 92.19 91 MET A N 1
ATOM 713 C CA . MET A 1 91 ? -11.975 -1.882 1.575 1.00 92.19 91 MET A CA 1
ATOM 714 C C . MET A 1 91 ? -11.546 -1.097 0.331 1.00 92.19 91 MET A C 1
ATOM 716 O O . MET A 1 91 ? -10.686 -1.534 -0.430 1.00 92.19 91 MET A O 1
ATOM 720 N N . THR A 1 92 ? -12.202 0.032 0.064 1.00 89.31 92 THR A N 1
ATOM 721 C CA . THR A 1 92 ? -11.928 0.857 -1.120 1.00 89.31 92 THR A CA 1
ATOM 722 C C . THR A 1 92 ? -11.825 2.338 -0.758 1.00 89.31 92 THR A C 1
ATOM 724 O O . THR A 1 92 ? -12.724 2.837 -0.079 1.00 89.31 92 THR A O 1
ATOM 727 N N . PRO A 1 93 ? -10.810 3.066 -1.262 1.00 89.31 93 PRO A N 1
ATOM 728 C CA . PRO A 1 93 ? -9.724 2.579 -2.121 1.00 89.31 93 PRO A CA 1
ATOM 729 C C . PRO A 1 93 ? -8.737 1.648 -1.391 1.00 89.31 93 PRO A C 1
ATOM 731 O O . PRO A 1 93 ? -8.543 1.760 -0.181 1.00 89.31 93 PRO A O 1
ATOM 734 N N . PHE A 1 94 ? -8.119 0.744 -2.156 1.00 90.38 94 PHE A N 1
ATOM 735 C CA . PHE A 1 94 ? -6.986 -0.081 -1.735 1.00 90.38 94 PHE A CA 1
ATOM 736 C C . PHE A 1 94 ? -5.872 0.069 -2.767 1.00 90.38 94 PHE A C 1
ATOM 738 O O . PHE A 1 94 ? -6.027 -0.320 -3.925 1.00 90.38 94 PHE A O 1
ATOM 745 N N . PHE A 1 95 ? -4.752 0.641 -2.352 1.00 88.81 95 PHE A N 1
ATOM 746 C CA . PHE A 1 95 ? -3.617 0.911 -3.212 1.00 88.81 95 PHE A CA 1
ATOM 747 C C . PHE A 1 95 ? -2.312 0.761 -2.446 1.00 88.81 95 PHE A C 1
ATOM 749 O O . PHE A 1 95 ? -2.135 1.325 -1.364 1.00 88.81 95 PHE A O 1
ATOM 756 N N . PHE A 1 96 ? -1.387 0.055 -3.083 1.00 87.25 96 PHE A N 1
ATOM 757 C CA . PHE A 1 96 ? 0.010 -0.035 -2.714 1.00 87.25 96 PHE A CA 1
ATOM 758 C C . PHE A 1 96 ? 0.839 0.264 -3.957 1.00 87.25 96 PHE A C 1
ATOM 760 O O . PHE A 1 96 ? 0.712 -0.444 -4.955 1.00 87.25 96 PHE A O 1
ATOM 767 N N . GLY A 1 97 ? 1.690 1.282 -3.898 1.00 77.50 97 GLY A N 1
ATOM 768 C CA . GLY A 1 97 ? 2.511 1.671 -5.039 1.00 77.50 97 GLY A CA 1
ATOM 769 C C . GLY A 1 97 ? 3.932 2.000 -4.630 1.00 77.50 97 GLY A C 1
ATOM 770 O O . GLY A 1 97 ? 4.235 3.179 -4.525 1.00 77.50 97 GLY A O 1
ATOM 771 N N . PRO A 1 98 ? 4.813 1.020 -4.384 1.00 68.12 98 PRO A N 1
ATOM 772 C CA . PRO A 1 98 ? 6.226 1.315 -4.184 1.00 68.12 98 PRO A CA 1
ATOM 773 C C . PRO A 1 98 ? 6.891 1.751 -5.483 1.00 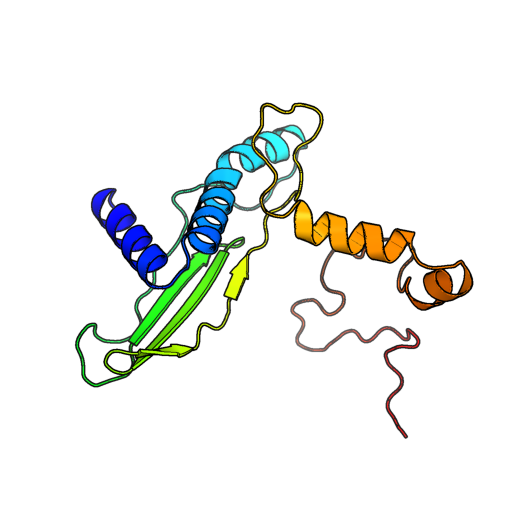68.12 98 PRO A C 1
ATOM 775 O O . PRO A 1 98 ? 6.514 1.337 -6.580 1.00 68.12 98 PRO A O 1
ATOM 778 N N . THR A 1 99 ? 7.924 2.569 -5.355 1.00 60.91 99 THR A N 1
ATOM 779 C CA . THR A 1 99 ? 8.719 3.042 -6.486 1.00 60.91 99 THR A CA 1
ATOM 780 C C . THR A 1 99 ? 10.144 3.268 -6.005 1.00 60.91 99 THR A C 1
ATOM 782 O O . THR A 1 99 ? 10.280 4.086 -5.112 1.00 60.91 99 THR A O 1
ATOM 785 N N . PRO A 1 100 ?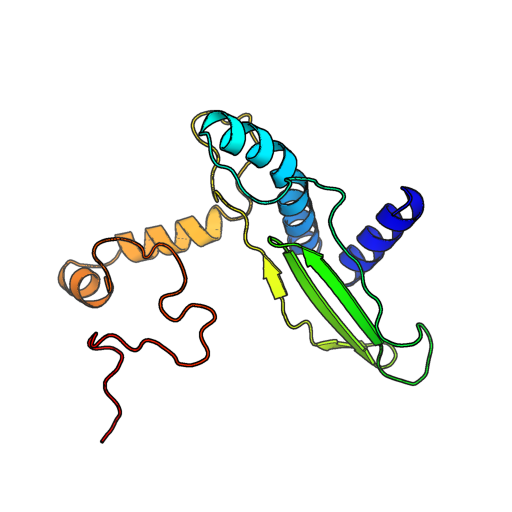 11.181 2.622 -6.570 1.00 60.00 100 PRO A N 1
ATOM 786 C CA . PRO A 1 100 ? 11.129 1.629 -7.634 1.00 60.00 100 PRO A CA 1
ATOM 787 C C . PRO A 1 100 ? 10.732 0.234 -7.105 1.00 60.00 100 PRO A C 1
ATOM 789 O O . PRO A 1 100 ? 10.948 -0.077 -5.934 1.00 60.00 100 PRO A O 1
ATOM 792 N N . PRO A 1 101 ? 10.183 -0.653 -7.957 1.00 53.66 101 PRO A N 1
ATOM 793 C CA . PRO A 1 101 ? 9.856 -2.027 -7.561 1.00 53.66 101 PRO A CA 1
ATOM 794 C C . PRO A 1 101 ? 11.100 -2.847 -7.167 1.00 53.66 101 PRO A C 1
ATOM 796 O O . PRO A 1 101 ? 10.984 -3.825 -6.424 1.00 53.66 101 PRO A O 1
ATOM 799 N N . ARG A 1 102 ? 12.291 -2.424 -7.625 1.00 57.47 102 ARG A N 1
ATOM 800 C CA . ARG A 1 102 ? 13.602 -3.009 -7.312 1.00 57.47 102 ARG A CA 1
ATOM 801 C C . ARG A 1 102 ? 14.634 -1.906 -7.082 1.00 57.47 102 ARG A C 1
ATOM 803 O O . ARG A 1 102 ? 14.757 -1.000 -7.904 1.00 57.47 102 ARG A O 1
ATOM 810 N N . CYS A 1 103 ? 15.412 -2.017 -6.010 1.00 55.00 103 CYS A N 1
ATOM 811 C CA . CYS A 1 103 ? 16.635 -1.230 -5.827 1.00 55.00 103 CYS A CA 1
ATOM 812 C C . CYS A 1 103 ? 17.791 -1.940 -6.553 1.00 55.00 103 CYS A C 1
ATOM 814 O O . CYS A 1 103 ? 17.866 -3.169 -6.562 1.00 55.00 103 CYS A O 1
ATOM 816 N N . GLY A 1 104 ? 18.652 -1.188 -7.237 1.00 52.00 104 GLY A N 1
ATOM 817 C CA . GLY A 1 104 ? 19.721 -1.739 -8.074 1.00 52.00 104 GLY A CA 1
ATOM 818 C C . GLY A 1 104 ? 20.849 -2.464 -7.316 1.00 52.00 104 GLY A C 1
ATOM 819 O O . GLY A 1 104 ? 21.149 -2.161 -6.171 1.00 52.00 104 GLY A O 1
ATOM 820 N N . ARG A 1 105 ? 21.488 -3.396 -8.045 1.00 42.78 105 ARG A N 1
ATOM 821 C CA . ARG A 1 105 ? 22.746 -4.176 -7.881 1.00 42.78 105 ARG A CA 1
ATOM 822 C C . ARG A 1 105 ? 23.196 -4.770 -6.542 1.00 42.78 105 ARG A C 1
ATOM 824 O O . ARG A 1 105 ? 23.896 -5.781 -6.613 1.00 42.78 105 ARG A O 1
ATOM 831 N N . ASP A 1 106 ? 22.850 -4.244 -5.375 1.00 44.34 106 ASP A N 1
ATOM 832 C CA . ASP A 1 106 ? 23.186 -4.905 -4.115 1.00 44.34 106 ASP A CA 1
ATOM 833 C C . ASP A 1 106 ? 21.986 -5.700 -3.576 1.00 44.34 106 ASP A C 1
ATOM 835 O O . ASP A 1 106 ? 20.851 -5.250 -3.532 1.00 44.34 106 ASP A O 1
ATOM 839 N N . ARG A 1 107 ? 22.226 -6.957 -3.199 1.00 41.91 107 ARG A N 1
ATOM 840 C CA . ARG A 1 107 ? 21.235 -7.820 -2.531 1.00 41.91 107 ARG A CA 1
ATOM 841 C C . ARG A 1 107 ? 21.004 -7.412 -1.063 1.00 41.91 107 ARG A C 1
ATOM 843 O O . ARG A 1 107 ? 20.365 -8.160 -0.329 1.00 41.91 107 ARG A O 1
ATOM 850 N N . ARG A 1 108 ? 21.601 -6.302 -0.605 1.00 43.00 108 ARG A N 1
ATOM 851 C CA . ARG A 1 108 ? 21.631 -5.879 0.806 1.00 43.00 108 ARG A CA 1
ATOM 852 C C . ARG A 1 108 ? 20.580 -4.817 1.112 1.00 43.00 108 ARG A C 1
ATOM 854 O O . ARG A 1 108 ? 20.119 -4.742 2.246 1.00 43.00 108 ARG A O 1
ATOM 861 N N . THR A 1 109 ? 20.153 -4.058 0.114 1.00 47.75 109 THR A N 1
ATOM 862 C CA . THR A 1 109 ? 18.985 -3.187 0.180 1.00 47.75 109 THR A CA 1
ATOM 863 C C . THR A 1 109 ? 17.746 -4.041 -0.078 1.00 47.75 109 THR A C 1
ATOM 865 O O . THR A 1 109 ? 17.469 -4.436 -1.204 1.00 47.75 109 THR A O 1
ATOM 868 N N . GLY A 1 110 ? 17.029 -4.421 0.983 1.00 48.62 110 GLY A N 1
ATOM 869 C CA . GLY A 1 110 ? 15.847 -5.295 0.958 1.00 48.62 110 GLY A CA 1
ATOM 870 C C . GLY A 1 110 ? 14.635 -4.733 0.197 1.00 48.62 110 GLY A C 1
ATOM 871 O O . GLY A 1 110 ? 13.554 -4.601 0.763 1.00 48.62 110 GLY A O 1
ATOM 872 N N . CYS A 1 111 ? 14.792 -4.410 -1.084 1.00 54.03 111 CYS A N 1
ATOM 873 C CA . CYS A 1 111 ? 13.7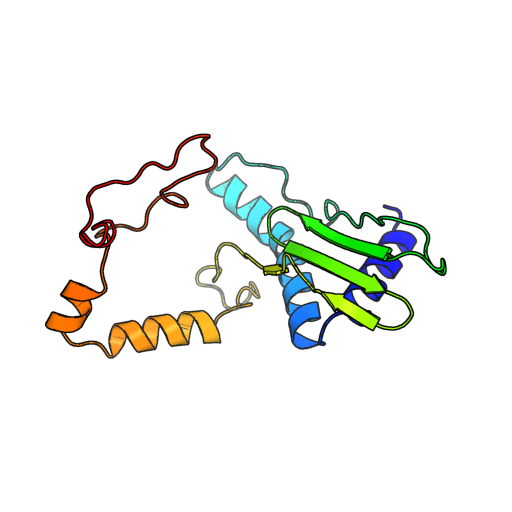62 -3.864 -1.952 1.00 54.03 111 CYS A CA 1
ATOM 874 C C . CYS A 1 111 ? 13.242 -4.953 -2.892 1.00 54.03 111 CYS A C 1
ATOM 876 O O . CYS A 1 111 ? 13.903 -5.331 -3.858 1.00 54.03 111 CYS A O 1
ATOM 878 N N . GLY A 1 112 ? 12.039 -5.443 -2.621 1.00 53.12 112 GLY A N 1
ATOM 879 C CA . GLY A 1 112 ? 11.340 -6.361 -3.514 1.00 53.12 112 GLY A CA 1
ATOM 880 C C . GLY A 1 112 ? 9.996 -6.761 -2.931 1.00 53.12 112 GLY A C 1
ATOM 881 O O . GLY A 1 112 ? 9.800 -7.904 -2.535 1.00 53.12 112 GLY A O 1
ATOM 882 N N . SER A 1 113 ? 9.068 -5.813 -2.805 1.00 51.72 113 SER A N 1
ATOM 883 C CA . SER A 1 113 ? 7.714 -6.090 -2.302 1.00 51.72 113 SER A CA 1
ATOM 884 C C . SER A 1 113 ? 6.768 -6.668 -3.370 1.00 51.72 113 SER A C 1
ATOM 886 O O . SER A 1 113 ? 5.678 -7.124 -3.014 1.00 51.72 113 SER A O 1
ATOM 888 N N . TRP A 1 114 ? 7.190 -6.711 -4.646 1.00 59.56 114 TRP A N 1
ATOM 889 C CA . TRP A 1 114 ? 6.345 -7.116 -5.787 1.00 59.56 114 TRP A CA 1
ATOM 890 C C . TRP A 1 114 ? 7.012 -8.023 -6.826 1.00 59.56 114 TRP A C 1
ATOM 892 O O . TRP A 1 114 ? 6.418 -8.214 -7.887 1.00 59.56 114 TRP A O 1
ATOM 902 N N . GLY A 1 115 ? 8.180 -8.606 -6.511 1.00 66.44 115 GLY A N 1
ATOM 903 C CA . GLY A 1 115 ? 8.957 -9.454 -7.430 1.00 66.44 115 GLY A CA 1
ATOM 904 C C . GLY A 1 115 ? 8.080 -10.425 -8.221 1.00 66.44 115 GLY A C 1
ATOM 905 O O . GLY A 1 115 ? 8.003 -10.305 -9.433 1.00 66.44 115 GLY A O 1
ATOM 906 N N . ASP A 1 116 ? 7.279 -11.245 -7.536 1.00 74.12 116 ASP A N 1
ATOM 907 C CA . ASP A 1 116 ? 6.461 -12.278 -8.185 1.00 74.12 116 ASP A CA 1
ATOM 908 C C . ASP A 1 116 ? 5.409 -11.742 -9.176 1.00 74.12 116 ASP A C 1
ATOM 910 O O . ASP A 1 116 ? 5.155 -12.365 -10.205 1.00 74.12 116 ASP A O 1
ATOM 914 N N . ARG A 1 117 ? 4.749 -10.610 -8.874 1.00 76.19 117 ARG A N 1
ATOM 915 C CA . ARG A 1 117 ? 3.697 -10.058 -9.756 1.00 76.19 117 ARG A CA 1
ATOM 916 C C . ARG A 1 117 ? 4.302 -9.381 -10.977 1.00 76.19 117 ARG A C 1
ATOM 918 O O . ARG A 1 117 ? 3.777 -9.522 -12.077 1.00 76.19 117 ARG A O 1
ATOM 925 N N . GLU A 1 118 ? 5.384 -8.646 -10.761 1.00 78.12 118 GLU A N 1
ATOM 926 C CA . GLU A 1 118 ? 6.155 -8.024 -11.828 1.00 78.12 118 GLU A CA 1
ATOM 927 C C . GLU A 1 118 ? 6.788 -9.098 -12.727 1.00 78.12 118 GLU A C 1
ATOM 929 O O . GLU A 1 118 ? 6.641 -9.040 -13.945 1.00 78.12 118 GLU A O 1
ATOM 934 N N . ASP A 1 119 ? 7.395 -10.128 -12.134 1.00 81.88 119 ASP A N 1
ATOM 935 C CA . ASP A 1 119 ? 7.969 -11.268 -12.851 1.00 81.88 119 ASP A CA 1
ATOM 936 C C . ASP A 1 119 ? 6.902 -12.005 -13.658 1.00 81.88 119 ASP A C 1
ATOM 938 O O . ASP A 1 119 ? 7.145 -12.354 -14.806 1.00 81.88 119 ASP A O 1
ATOM 942 N N . LEU A 1 120 ? 5.698 -12.204 -13.110 1.00 87.31 120 LEU A N 1
ATOM 943 C CA . LEU A 1 120 ? 4.597 -12.810 -13.858 1.00 87.31 120 LEU A CA 1
ATOM 944 C C . LEU A 1 120 ? 4.205 -11.969 -15.081 1.00 87.31 120 LEU A C 1
ATOM 946 O O . LEU A 1 120 ? 3.988 -12.531 -16.153 1.00 87.31 120 LEU A O 1
ATOM 950 N N . ALA A 1 121 ? 4.142 -10.643 -14.943 1.00 86.25 121 ALA A N 1
ATOM 951 C CA . ALA A 1 121 ? 3.848 -9.750 -16.060 1.00 86.25 121 ALA A CA 1
ATOM 952 C C . ALA A 1 121 ? 4.952 -9.792 -17.131 1.00 86.25 121 ALA A C 1
ATOM 954 O O . ALA A 1 121 ? 4.648 -9.903 -18.318 1.00 86.25 121 ALA A O 1
ATOM 955 N N . PHE A 1 122 ? 6.227 -9.773 -16.731 1.00 87.38 122 PHE A N 1
ATOM 956 C CA . PHE A 1 122 ? 7.342 -9.895 -17.672 1.00 87.38 122 PHE A CA 1
ATOM 957 C C . PHE A 1 122 ? 7.412 -11.274 -18.328 1.00 87.38 122 PHE A C 1
ATOM 959 O O . PHE A 1 122 ? 7.658 -11.354 -19.527 1.00 87.38 122 PHE A O 1
ATOM 966 N N . ASN A 1 123 ? 7.143 -12.348 -17.585 1.00 90.94 123 ASN A N 1
ATOM 967 C CA . ASN A 1 123 ? 7.085 -13.706 -18.122 1.00 90.94 123 ASN A CA 1
ATOM 968 C C . ASN A 1 123 ? 5.942 -13.864 -19.126 1.00 90.94 123 ASN A C 1
ATOM 970 O O . ASN A 1 123 ? 6.121 -14.527 -20.143 1.00 90.94 123 ASN A O 1
ATOM 974 N N . LEU A 1 124 ? 4.790 -13.236 -18.866 1.00 94.12 124 LEU A N 1
ATOM 975 C CA . LEU A 1 124 ? 3.692 -13.181 -19.825 1.00 94.12 124 LEU A CA 1
ATOM 976 C C . LEU A 1 124 ? 4.111 -12.428 -21.090 1.00 94.12 124 LEU A C 1
ATOM 978 O O . LEU A 1 124 ? 3.923 -12.943 -22.179 1.00 94.12 124 LEU A O 1
ATOM 982 N N . MET A 1 125 ? 4.727 -11.250 -20.967 1.00 93.38 125 MET A N 1
ATOM 983 C CA . MET A 1 125 ? 5.220 -10.513 -22.138 1.00 93.38 125 MET A CA 1
ATOM 984 C C . MET A 1 125 ? 6.276 -11.300 -22.922 1.00 93.38 125 MET A C 1
ATOM 986 O O . MET A 1 125 ? 6.294 -11.251 -24.148 1.00 93.38 125 MET A O 1
ATOM 990 N N . ALA A 1 126 ? 7.140 -12.040 -22.227 1.00 93.81 126 ALA A N 1
ATOM 991 C CA . ALA A 1 126 ? 8.177 -12.867 -22.832 1.00 93.81 126 ALA A CA 1
ATOM 992 C C . ALA A 1 126 ? 7.636 -14.144 -23.499 1.00 93.81 126 ALA A C 1
ATOM 994 O O . ALA A 1 126 ? 8.361 -14.755 -24.283 1.00 93.81 126 ALA A O 1
ATOM 995 N N . SER A 1 127 ? 6.402 -14.562 -23.197 1.00 96.75 127 SER A N 1
ATOM 996 C CA . SER A 1 127 ? 5.772 -15.730 -23.822 1.00 96.75 127 SER A CA 1
ATOM 997 C C . SER A 1 127 ? 4.985 -15.402 -25.093 1.00 96.75 127 SER A C 1
ATOM 999 O O . SER A 1 127 ? 4.547 -16.329 -25.774 1.00 96.75 127 SER A O 1
ATOM 1001 N N . LEU A 1 128 ? 4.816 -14.117 -25.420 1.00 97.31 128 LEU A N 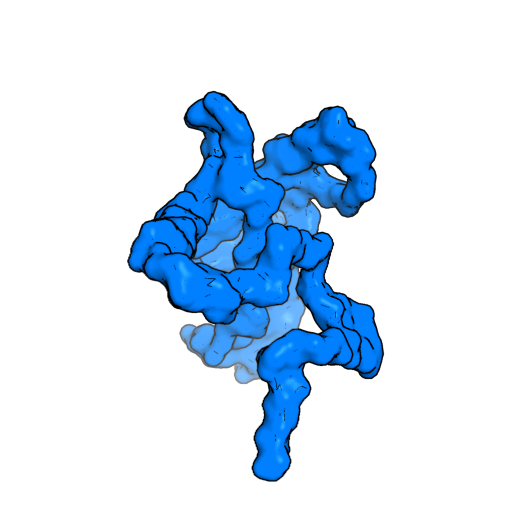1
ATOM 1002 C CA . LEU A 1 128 ? 4.100 -13.665 -26.610 1.00 97.31 128 LEU A CA 1
ATOM 1003 C C . LEU A 1 128 ? 4.954 -13.804 -27.880 1.00 97.31 128 LEU A C 1
ATOM 1005 O O . LEU A 1 128 ? 6.167 -13.579 -27.865 1.00 97.31 128 LEU A O 1
ATOM 1009 N N . ASP A 1 129 ? 4.307 -14.124 -29.000 1.00 97.56 129 ASP A N 1
ATOM 1010 C CA . ASP A 1 129 ? 4.925 -14.060 -30.327 1.00 97.56 129 ASP A CA 1
ATOM 1011 C C . ASP A 1 129 ? 4.998 -12.618 -30.874 1.00 97.56 129 ASP A C 1
ATOM 1013 O O . ASP A 1 129 ? 4.582 -11.648 -30.233 1.00 97.56 129 ASP A O 1
ATOM 1017 N N . LYS A 1 130 ? 5.584 -12.445 -32.067 1.00 95.75 130 LYS A N 1
ATOM 1018 C CA . LYS A 1 130 ? 5.817 -11.109 -32.643 1.00 95.75 130 LYS A CA 1
ATOM 1019 C C . LYS A 1 130 ? 4.510 -10.391 -32.960 1.00 95.75 130 LYS A C 1
ATOM 1021 O O . LYS A 1 130 ? 4.418 -9.180 -32.765 1.00 95.75 130 LYS A O 1
ATOM 1026 N N . GLU A 1 131 ? 3.526 -11.125 -33.461 1.00 96.62 131 GLU A N 1
ATOM 1027 C CA . GLU A 1 131 ? 2.208 -10.623 -33.816 1.00 96.62 131 GLU A CA 1
ATOM 1028 C C . GLU A 1 131 ? 1.451 -10.159 -32.560 1.00 96.62 131 GLU A C 1
ATOM 1030 O O . GLU A 1 131 ? 0.921 -9.048 -32.530 1.00 96.62 131 GLU A O 1
ATOM 1035 N N . GLN A 1 132 ? 1.488 -10.951 -31.488 1.00 96.25 132 GLN A N 1
ATOM 1036 C CA . GLN A 1 132 ? 0.896 -10.639 -30.187 1.00 96.25 132 GLN A CA 1
ATOM 1037 C C . GLN A 1 132 ? 1.582 -9.460 -29.493 1.00 96.25 132 GLN A C 1
ATOM 1039 O O . GLN A 1 132 ? 0.905 -8.616 -28.901 1.00 96.25 132 GLN A O 1
ATOM 1044 N N . ILE A 1 133 ? 2.913 -9.355 -29.575 1.00 93.81 133 ILE A N 1
ATOM 1045 C CA . ILE A 1 133 ? 3.651 -8.193 -29.059 1.00 93.81 133 ILE A CA 1
ATOM 1046 C C . ILE A 1 133 ? 3.219 -6.925 -29.800 1.00 93.81 133 ILE A C 1
ATOM 1048 O O . ILE A 1 133 ? 2.946 -5.911 -29.156 1.00 93.81 133 ILE A O 1
ATOM 1052 N N . ALA A 1 134 ? 3.112 -6.981 -31.131 1.00 92.25 134 ALA A N 1
ATOM 1053 C CA . ALA A 1 134 ? 2.695 -5.837 -31.940 1.00 92.25 134 ALA A CA 1
ATOM 1054 C C . ALA A 1 134 ? 1.267 -5.360 -31.612 1.00 92.25 134 ALA A C 1
ATOM 1056 O O . ALA A 1 134 ? 0.968 -4.177 -31.773 1.00 92.25 134 ALA A O 1
ATOM 1057 N N . GLU A 1 135 ? 0.392 -6.251 -31.138 1.00 94.00 135 GLU A N 1
ATOM 1058 C CA . GLU A 1 135 ? -0.948 -5.895 -30.660 1.00 94.00 135 GLU A CA 1
ATOM 1059 C C . GLU A 1 135 ? -0.963 -5.410 -29.197 1.00 94.00 135 GLU A C 1
ATOM 1061 O O . GLU A 1 135 ? -1.749 -4.529 -28.846 1.00 94.00 135 GLU A O 1
ATOM 1066 N N . SER A 1 136 ? -0.083 -5.948 -28.346 1.00 90.88 136 SER A N 1
ATOM 1067 C CA . SER A 1 136 ? -0.058 -5.669 -26.900 1.00 90.88 136 SER A CA 1
ATOM 1068 C C . SER A 1 136 ? 0.675 -4.374 -26.533 1.00 90.88 136 SER A C 1
ATOM 1070 O O . SER A 1 136 ? 0.361 -3.749 -25.518 1.00 90.88 136 SER A O 1
ATOM 1072 N N . VAL A 1 137 ? 1.662 -3.954 -27.331 1.00 89.81 137 VAL A N 1
ATOM 1073 C CA . VAL A 1 137 ? 2.431 -2.725 -27.085 1.00 89.81 137 VAL A CA 1
ATOM 1074 C C . VAL A 1 137 ? 1.653 -1.508 -27.587 1.00 89.81 137 VAL A C 1
ATOM 1076 O O . VAL A 1 137 ? 1.518 -1.270 -28.783 1.00 89.81 137 VAL A O 1
ATOM 1079 N N . ILE A 1 138 ? 1.147 -0.706 -26.648 1.00 86.94 138 ILE A N 1
ATOM 1080 C CA . ILE A 1 138 ? 0.336 0.489 -26.949 1.00 86.94 138 ILE A CA 1
ATOM 1081 C C . ILE A 1 138 ? 1.213 1.745 -27.132 1.00 86.94 138 ILE A C 1
ATOM 1083 O O . ILE A 1 138 ? 0.820 2.676 -27.837 1.00 86.94 138 ILE A O 1
ATOM 1087 N N . TYR A 1 139 ? 2.399 1.771 -26.515 1.00 82.25 139 TYR A N 1
ATOM 1088 C CA . TYR A 1 139 ? 3.382 2.851 -26.623 1.00 82.25 139 TYR A CA 1
ATOM 1089 C C . TYR A 1 139 ? 4.801 2.281 -26.685 1.00 82.25 139 TYR A C 1
ATOM 1091 O O . TYR A 1 139 ? 5.140 1.409 -25.889 1.00 82.25 139 TYR A O 1
ATOM 1099 N N . ASP A 1 140 ? 5.643 2.840 -27.557 1.00 83.88 140 ASP A N 1
ATOM 1100 C CA . ASP A 1 140 ? 7.063 2.462 -27.659 1.00 83.88 140 ASP A CA 1
ATOM 1101 C C . ASP A 1 140 ? 7.867 2.845 -26.404 1.00 83.88 140 ASP A C 1
ATOM 1103 O O . ASP A 1 140 ? 8.890 2.238 -26.094 1.00 83.88 140 ASP A O 1
ATOM 1107 N N . ALA A 1 141 ? 7.399 3.856 -25.668 1.00 82.75 141 ALA A N 1
ATOM 1108 C CA . ALA A 1 141 ? 7.959 4.293 -24.398 1.00 82.75 141 ALA A CA 1
ATOM 1109 C C . ALA A 1 141 ? 6.845 4.444 -23.360 1.00 82.75 141 ALA A C 1
ATOM 1111 O O . ALA A 1 141 ? 5.775 4.980 -23.661 1.00 82.75 141 ALA A O 1
ATOM 1112 N N . ALA A 1 142 ? 7.109 3.997 -22.129 1.00 80.94 142 ALA A N 1
ATOM 1113 C CA . ALA A 1 142 ? 6.181 4.176 -21.021 1.00 80.94 142 ALA A CA 1
ATOM 1114 C C . ALA A 1 142 ? 5.862 5.676 -20.835 1.00 80.94 142 ALA A C 1
ATOM 1116 O O . ALA A 1 142 ? 6.791 6.489 -20.773 1.00 80.94 142 ALA A O 1
ATOM 1117 N N . PRO A 1 143 ? 4.576 6.066 -20.761 1.00 76.69 143 PRO A N 1
ATOM 1118 C CA . PRO A 1 143 ? 4.194 7.435 -20.442 1.00 76.69 143 PRO A CA 1
ATOM 1119 C C . PRO A 1 143 ? 4.768 7.878 -19.091 1.00 76.69 143 PRO A C 1
ATOM 1121 O O . PRO A 1 143 ? 4.918 7.067 -18.181 1.00 76.69 143 PRO A O 1
ATOM 1124 N N . ALA A 1 144 ? 5.040 9.176 -18.945 1.00 72.31 144 ALA A N 1
ATOM 1125 C CA . ALA A 1 144 ? 5.561 9.732 -17.693 1.00 72.31 144 ALA A CA 1
ATOM 1126 C C . ALA A 1 144 ? 4.571 9.623 -16.513 1.00 72.31 144 ALA A C 1
ATOM 1128 O O . ALA A 1 144 ? 4.998 9.633 -15.364 1.00 72.31 144 ALA A O 1
ATOM 1129 N N . ASP A 1 145 ? 3.267 9.533 -16.797 1.00 69.94 145 ASP A N 1
ATOM 1130 C CA . ASP A 1 145 ? 2.181 9.350 -15.824 1.00 69.94 145 ASP A CA 1
ATOM 1131 C C . ASP A 1 145 ? 0.941 8.754 -16.535 1.00 69.94 145 ASP A C 1
ATOM 1133 O O . ASP A 1 145 ? 0.965 8.497 -17.745 1.00 69.94 145 ASP A O 1
ATOM 1137 N N . ILE A 1 146 ? -0.168 8.560 -15.816 1.00 71.25 146 ILE A N 1
ATOM 1138 C CA . ILE A 1 146 ? -1.478 8.194 -16.363 1.00 71.25 146 ILE A CA 1
ATOM 1139 C C . ILE A 1 146 ? -1.861 9.195 -17.461 1.00 71.25 146 ILE A C 1
ATOM 1141 O O . ILE A 1 146 ? -1.968 10.397 -17.221 1.00 71.25 146 ILE A O 1
ATOM 1145 N N . VAL A 1 147 ? -2.126 8.680 -18.667 1.00 70.69 147 VAL A N 1
ATOM 1146 C CA . VAL A 1 147 ? -2.327 9.467 -19.904 1.00 70.69 147 VAL A CA 1
ATOM 1147 C C . VAL A 1 147 ? -3.376 10.576 -19.759 1.00 70.69 147 VAL A C 1
ATOM 1149 O O . VAL A 1 147 ? -3.236 11.643 -20.356 1.00 70.69 147 VAL A O 1
ATOM 1152 N N . THR A 1 148 ? -4.428 10.334 -18.976 1.00 71.25 148 THR A N 1
ATOM 1153 C CA . THR A 1 148 ? -5.532 11.282 -18.781 1.00 71.25 148 THR A CA 1
ATOM 1154 C C . THR A 1 148 ? -5.244 12.360 -17.737 1.00 71.25 148 THR A C 1
ATOM 1156 O O . THR A 1 148 ? -5.917 13.388 -17.763 1.00 71.25 148 THR A O 1
ATOM 1159 N N . PHE A 1 149 ? -4.255 12.146 -16.860 1.00 66.69 149 PHE A N 1
ATOM 1160 C CA . PHE A 1 149 ? -3.905 12.982 -15.705 1.00 66.69 149 PHE A CA 1
ATOM 1161 C C . PHE A 1 149 ? -5.121 13.410 -14.847 1.00 66.69 149 PHE A C 1
ATOM 1163 O O . PHE A 1 149 ? -6.258 12.995 -15.075 1.00 66.69 149 PHE A O 1
ATOM 1170 N N . ASN A 1 150 ? -4.904 14.234 -13.819 1.00 67.31 150 ASN A N 1
ATOM 1171 C CA . ASN A 1 150 ? -5.997 14.875 -13.085 1.00 67.31 150 ASN A CA 1
ATOM 1172 C C . ASN A 1 150 ? -6.432 16.161 -13.809 1.00 67.31 150 ASN A C 1
ATOM 1174 O O . ASN A 1 150 ? -6.031 17.264 -13.439 1.00 67.31 150 ASN A O 1
ATOM 1178 N N . ALA A 1 151 ? -7.205 16.011 -14.884 1.00 68.44 151 ALA A N 1
ATOM 1179 C CA . ALA A 1 151 ? -7.739 17.117 -15.672 1.00 68.44 151 ALA A CA 1
ATOM 1180 C C . ALA A 1 151 ? -9.273 17.081 -15.705 1.00 68.44 151 ALA A C 1
ATOM 1182 O O . ALA A 1 151 ? -9.889 16.018 -15.726 1.00 68.44 151 ALA A O 1
ATOM 1183 N N . SER A 1 152 ? -9.907 18.256 -15.784 1.00 76.50 152 SER A N 1
ATOM 1184 C CA . SER A 1 152 ? -11.373 18.385 -15.879 1.00 76.50 152 SER A CA 1
ATOM 1185 C C . SER A 1 152 ? -11.964 17.817 -17.177 1.00 76.50 152 SER A C 1
ATOM 1187 O O . SER A 1 152 ? -13.182 17.703 -17.308 1.00 76.50 152 SER A O 1
ATOM 1189 N N . LYS A 1 153 ? -11.110 17.463 -18.144 1.00 74.00 153 LYS A N 1
ATOM 1190 C CA . LYS A 1 153 ? -11.456 16.758 -19.379 1.00 74.00 153 LYS A CA 1
ATOM 1191 C C . LYS A 1 153 ? -10.381 15.719 -19.674 1.00 74.00 153 LYS A C 1
ATOM 1193 O O . LYS A 1 153 ? -9.198 16.047 -19.658 1.00 74.00 153 LYS A O 1
ATOM 1198 N N . ALA A 1 154 ? -10.799 14.495 -19.991 1.00 72.12 154 ALA A N 1
ATOM 1199 C CA . ALA A 1 154 ? -9.881 13.439 -20.395 1.00 72.12 154 ALA A CA 1
ATOM 1200 C C . ALA A 1 154 ? -9.259 13.751 -21.766 1.00 72.12 154 ALA A C 1
ATOM 1202 O O . ALA A 1 154 ? -9.960 14.032 -22.741 1.00 72.12 154 ALA A O 1
ATOM 1203 N N . SER A 1 155 ? -7.936 13.666 -21.851 1.00 66.94 155 SER A N 1
ATOM 1204 C CA . SER A 1 155 ? -7.182 13.707 -23.102 1.00 66.94 155 SER A CA 1
ATOM 1205 C C . SER A 1 155 ? -7.248 12.342 -23.799 1.00 66.94 155 SER A C 1
ATOM 1207 O O . SER A 1 155 ? -6.362 11.502 -23.663 1.00 66.94 155 SER A O 1
ATOM 1209 N N . CYS A 1 156 ? -8.293 12.089 -24.586 1.00 56.75 156 CYS A N 1
ATOM 1210 C CA . CYS A 1 156 ? -8.291 10.936 -25.490 1.00 56.75 156 CYS A CA 1
ATOM 1211 C C . CYS A 1 156 ? -7.388 11.240 -26.695 1.00 56.75 156 CYS A C 1
ATOM 1213 O O . CYS A 1 156 ? -7.768 11.998 -27.587 1.00 56.75 156 CYS A O 1
ATOM 1215 N N . ARG A 1 157 ? -6.185 10.654 -26.746 1.00 56.59 157 ARG A N 1
ATOM 1216 C CA . ARG A 1 157 ? -5.420 10.579 -28.003 1.00 56.59 157 ARG A CA 1
ATOM 1217 C C . ARG A 1 157 ? -5.997 9.465 -28.887 1.00 56.59 157 ARG A C 1
ATOM 1219 O O . ARG A 1 157 ? -6.478 8.467 -28.357 1.00 56.59 157 ARG A O 1
ATOM 1226 N N . PRO A 1 158 ? -5.938 9.593 -30.223 1.00 47.91 158 PRO A N 1
ATOM 1227 C CA . PRO A 1 158 ? -6.480 8.594 -31.132 1.00 47.91 158 PRO A CA 1
ATOM 1228 C C . PRO A 1 158 ? -5.519 7.400 -31.230 1.00 47.91 158 PRO A C 1
ATOM 1230 O O . PRO A 1 158 ? -4.802 7.245 -32.211 1.00 47.91 158 PRO A O 1
ATOM 1233 N N . THR A 1 159 ? -5.475 6.550 -30.209 1.00 52.16 159 THR A N 1
ATOM 1234 C CA . THR A 1 159 ? -4.988 5.173 -30.358 1.00 52.16 159 THR A CA 1
ATOM 1235 C C . THR A 1 159 ? -6.179 4.262 -30.656 1.00 52.16 159 THR A C 1
ATOM 1237 O O . THR A 1 159 ? -7.332 4.609 -30.383 1.00 52.16 159 THR A O 1
ATOM 1240 N N . ARG A 1 160 ? -5.929 3.092 -31.264 1.00 50.84 160 ARG A N 1
ATOM 1241 C CA . ARG A 1 160 ? -6.975 2.132 -31.68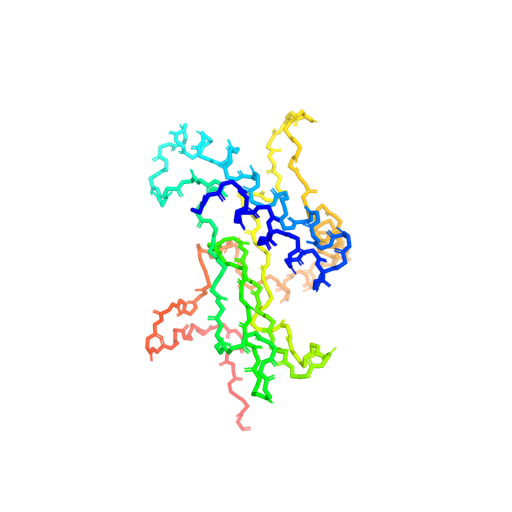5 1.00 50.84 160 ARG A CA 1
ATOM 1242 C C . ARG A 1 160 ? -7.989 1.787 -30.577 1.00 50.84 160 ARG A C 1
ATOM 1244 O O . ARG A 1 160 ? -9.120 1.450 -30.909 1.00 50.84 160 ARG A O 1
ATOM 1251 N N . ALA A 1 161 ? -7.607 1.933 -29.307 1.00 45.50 161 ALA A N 1
ATOM 1252 C CA . ALA A 1 161 ? -8.427 1.672 -28.126 1.00 45.50 161 ALA A CA 1
ATOM 1253 C C . ALA A 1 161 ? -9.562 2.692 -27.877 1.00 45.50 161 ALA A C 1
ATOM 1255 O O . ALA A 1 161 ? -10.506 2.379 -27.160 1.00 45.50 161 ALA A O 1
ATOM 1256 N N . CYS A 1 162 ? -9.524 3.888 -28.477 1.00 45.28 162 CYS A N 1
ATOM 1257 C CA . CYS A 1 162 ? -10.569 4.912 -28.323 1.00 45.28 162 CYS A CA 1
ATOM 1258 C C . CYS A 1 162 ? -11.537 4.967 -29.518 1.00 45.28 162 CYS A C 1
ATOM 1260 O O . CYS A 1 162 ? -11.963 6.047 -29.929 1.00 45.28 162 CYS A O 1
ATOM 1262 N N . ARG A 1 163 ? -11.889 3.824 -30.123 1.00 41.47 163 ARG A N 1
ATOM 1263 C CA . ARG A 1 163 ? -13.013 3.780 -31.071 1.00 41.47 163 ARG A CA 1
ATOM 1264 C C . ARG A 1 163 ? -14.306 3.577 -30.287 1.00 41.47 163 ARG A C 1
ATOM 1266 O O . ARG A 1 163 ? -14.533 2.503 -29.743 1.00 41.47 163 ARG A O 1
ATOM 1273 N N . HIS A 1 164 ? -15.153 4.605 -30.244 1.00 39.81 164 HIS A N 1
ATOM 1274 C CA . HIS A 1 164 ? -16.549 4.434 -29.841 1.00 39.81 164 HIS A CA 1
ATOM 1275 C C . HIS A 1 164 ? -17.204 3.351 -30.717 1.00 39.81 164 HIS A C 1
ATOM 1277 O O . HIS A 1 164 ? -17.008 3.386 -31.940 1.00 39.81 164 HIS A O 1
ATOM 1283 N N . PRO A 1 165 ? -17.987 2.420 -30.142 1.00 41.62 165 PRO A N 1
ATOM 1284 C CA . PRO A 1 165 ? -18.898 1.625 -30.949 1.00 41.62 165 PRO A CA 1
ATOM 1285 C C . PRO A 1 165 ? -19.898 2.596 -31.591 1.00 41.62 165 PRO A C 1
ATOM 1287 O O . PRO A 1 165 ? -20.452 3.456 -30.903 1.00 41.62 165 PRO A O 1
ATOM 1290 N N . ARG A 1 166 ? -20.032 2.523 -32.918 1.00 41.41 166 ARG A N 1
ATOM 1291 C CA . ARG A 1 166 ? -21.136 3.175 -33.631 1.00 41.41 166 ARG A CA 1
ATOM 1292 C C . ARG A 1 166 ? -22.413 2.381 -33.429 1.00 41.41 166 ARG A C 1
ATOM 1294 O O . ARG A 1 166 ? -22.295 1.138 -33.356 1.00 41.41 166 ARG A O 1
#

Secondary structure (DSSP, 8-state):
--HHHHHHHHHHHHHTS-HHHHHHHHHHHHHHHHHHHHHHHTT---S---TT--B--EES-TTSSS-EEEEEESSSEEEEEEEETTEEEE--SEEE--SSSS--S-TTS---SSHHHHHHHHHHHHH--HHHHHHH-S-SS--SS-TT-S-SS------GGG----

pLDDT: mean 81.54, std 15.76, range [39.81, 97.56]

Sequence (166 aa):
MEPAQRELAMAVLASGLTDKSYEQAKRIIEHENVLGPLEKEQGITTFVRDTELYYFPVFGEPGGKAPLGLSGRRHHVSIHFSIWGDRVISMTPFFFGPTPPRCGRDRRTGCGSWGDREDLAFNLMASLDKEQIAESVIYDAAPADIVTFNASKASCRPTRACRHPR

Foldseek 3Di:
DPPVVVVVLLVVVPVVDDPLVSVLVVVQLVCLVVVQVVCVVVVHDDDRRHSPPWDWDWDDDVPDQDWIWIWTDDPAFTWIFTDHDPDGPDTPPGGGHHPPCDDDDDPPPPRHSPVVVVVVVVVVLVPDDPVRVVVPDQDPDDDPDDQQPPDPDGPDDPDVVPDDDD